Protein AF-A0A497BAZ3-F1 (afdb_monomer)

Radius of gyration: 27.21 Å; Cα contacts (8 Å, |Δi|>4): 97; chains: 1; bounding box: 70×74×52 Å

Secondary structure (DSSP, 8-state):
----------------------HHHHHHHHHHTTTPPP--HHHHHHHHHHHHHHHHHT--HHHHHHHHHTT-TT--HHHHHHHHHHHHHHHHHTT-GGGHHHHHHHHHHHHHSS-------------------------

Structure (mmCIF, N/CA/C/O backbone):
data_AF-A0A497BAZ3-F1
#
_entry.id   AF-A0A497BAZ3-F1
#
loop_
_atom_site.group_PDB
_atom_site.id
_atom_site.type_symbol
_atom_site.label_atom_id
_atom_site.label_alt_id
_atom_site.label_comp_id
_atom_site.label_asym_id
_atom_site.label_entity_id
_atom_site.label_seq_id
_atom_site.pdbx_PDB_ins_code
_atom_site.Cartn_x
_atom_site.Cartn_y
_atom_site.Cartn_z
_atom_site.occupancy
_atom_site.B_iso_or_equiv
_atom_site.auth_seq_id
_atom_site.auth_comp_id
_atom_site.auth_asym_id
_atom_site.auth_atom_id
_atom_site.pdbx_PDB_model_num
ATOM 1 N N . MET A 1 1 ? -29.466 64.752 20.193 1.00 38.00 1 MET A N 1
ATOM 2 C CA . MET A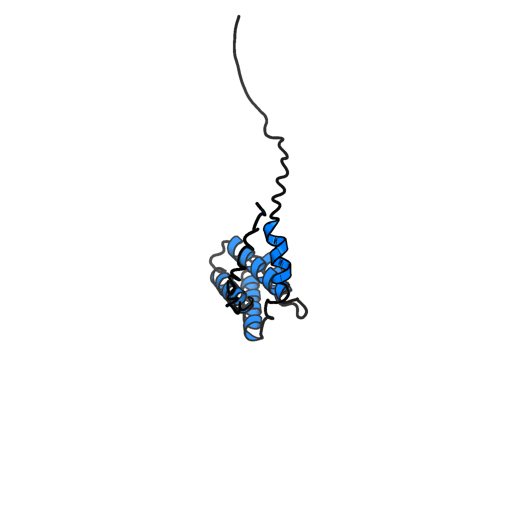 1 1 ? -30.050 63.633 20.973 1.00 38.00 1 MET A CA 1
ATOM 3 C C . MET A 1 1 ? -29.823 62.378 20.126 1.00 38.00 1 MET A C 1
ATOM 5 O O . MET A 1 1 ? -30.089 62.468 18.941 1.00 38.00 1 MET A O 1
ATOM 9 N N . ALA A 1 2 ? -29.030 61.376 20.533 1.00 34.62 2 ALA A N 1
ATOM 10 C CA . ALA A 1 2 ? -29.218 60.412 21.641 1.00 34.62 2 ALA A CA 1
ATOM 11 C C . ALA A 1 2 ? -30.278 59.330 21.308 1.00 34.62 2 ALA A C 1
ATOM 13 O O . ALA A 1 2 ? -31.360 59.721 20.895 1.00 34.62 2 ALA A O 1
ATOM 14 N N . ARG A 1 3 ? -30.067 58.007 21.492 1.00 38.56 3 ARG A N 1
ATOM 15 C CA . ARG A 1 3 ? -28.878 57.190 21.882 1.00 38.56 3 ARG A CA 1
ATOM 16 C C 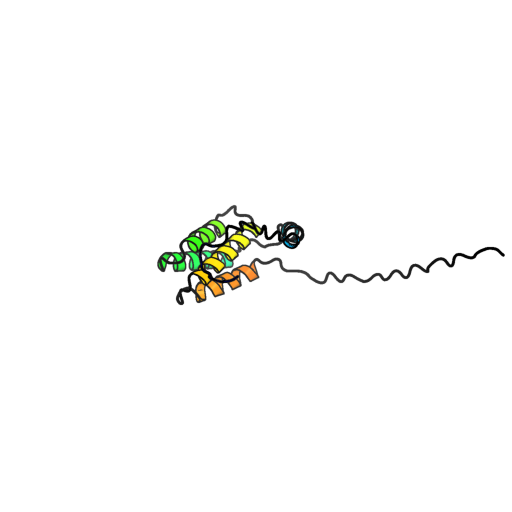. ARG A 1 3 ? -29.119 55.681 21.544 1.00 38.56 3 ARG A C 1
ATOM 18 O O . ARG A 1 3 ? -30.216 55.220 21.798 1.00 38.56 3 ARG A O 1
ATOM 25 N N . TYR A 1 4 ? -28.064 54.961 21.117 1.00 35.75 4 TYR A N 1
ATOM 26 C CA . TYR A 1 4 ? -27.689 53.522 21.313 1.00 35.75 4 TYR A CA 1
ATOM 27 C C . TYR A 1 4 ? -28.638 52.298 21.129 1.00 35.75 4 TYR A C 1
ATOM 29 O O . TYR A 1 4 ? -29.823 52.352 21.422 1.00 35.75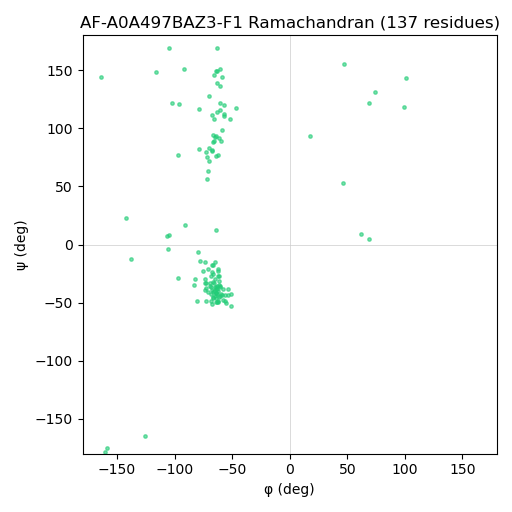 4 TYR A O 1
ATOM 37 N N . HIS A 1 5 ? -27.963 51.157 20.840 1.00 43.25 5 HIS A N 1
ATOM 38 C CA . HIS A 1 5 ? -28.328 49.709 20.866 1.00 43.25 5 HIS A CA 1
ATOM 39 C C . HIS A 1 5 ? -28.706 49.091 19.489 1.00 43.25 5 HIS A C 1
ATOM 41 O O . HIS A 1 5 ? -29.597 49.609 18.834 1.00 43.25 5 HIS A O 1
ATOM 47 N N . HIS A 1 6 ? -28.035 48.080 18.888 1.00 38.16 6 HIS A N 1
ATOM 48 C CA . HIS A 1 6 ? -27.227 46.911 19.345 1.00 38.16 6 HIS A CA 1
ATOM 49 C C . HIS A 1 6 ? -28.101 45.840 20.040 1.00 38.16 6 HIS A C 1
ATOM 51 O O . HIS A 1 6 ? -28.725 46.176 21.038 1.00 38.16 6 HIS A O 1
ATOM 57 N N . CYS A 1 7 ? -28.191 44.560 19.639 1.00 41.66 7 CYS A N 1
ATOM 58 C CA . CYS A 1 7 ? -27.618 43.751 18.529 1.00 41.66 7 CYS A CA 1
ATOM 59 C C . CYS A 1 7 ? -28.545 42.492 18.327 1.00 41.66 7 CYS A C 1
ATOM 61 O O . CYS A 1 7 ? -29.567 42.448 19.007 1.00 41.66 7 CYS A O 1
ATOM 63 N N . ALA A 1 8 ? -28.368 41.440 17.500 1.00 38.28 8 ALA A N 1
ATOM 64 C CA . ALA A 1 8 ? -27.318 40.912 16.599 1.00 38.28 8 ALA A CA 1
ATOM 65 C C . ALA A 1 8 ? -27.934 39.909 15.561 1.00 38.28 8 ALA A C 1
ATOM 67 O O . ALA A 1 8 ? -29.129 39.634 15.637 1.00 38.28 8 ALA A O 1
ATOM 68 N N . GLY A 1 9 ? -27.115 39.304 14.677 1.00 32.59 9 GLY A N 1
ATOM 69 C CA . GLY A 1 9 ? -27.474 38.213 13.731 1.00 32.59 9 GLY A CA 1
ATOM 70 C C . GLY A 1 9 ? -27.720 38.690 12.281 1.00 32.59 9 GLY A C 1
ATOM 71 O O . GLY A 1 9 ? -28.241 39.784 12.096 1.00 32.59 9 GLY A O 1
ATOM 72 N N . ASP A 1 10 ? -27.355 37.977 11.205 1.00 39.53 10 ASP A N 1
ATOM 73 C CA . ASP A 1 10 ? -26.770 36.622 11.067 1.00 39.53 10 ASP A CA 1
ATOM 74 C C . ASP A 1 10 ? -25.443 36.622 10.243 1.00 39.53 10 ASP A C 1
ATOM 76 O O . ASP A 1 10 ? -24.810 37.671 10.105 1.00 39.53 10 ASP A O 1
ATOM 80 N N . VAL A 1 11 ? -24.950 35.466 9.770 1.00 42.50 11 VAL A N 1
ATOM 81 C CA . VAL A 1 11 ? -23.513 35.187 9.554 1.00 42.50 11 VAL A CA 1
ATOM 82 C C . VAL A 1 11 ? -23.108 34.931 8.085 1.00 42.50 11 VAL A C 1
ATOM 84 O O . VAL A 1 11 ? -23.854 34.392 7.278 1.00 42.50 11 VAL A O 1
ATOM 87 N N . SER A 1 12 ? -21.868 35.325 7.762 1.00 41.91 12 SER A N 1
ATOM 88 C CA . SER A 1 12 ? -21.010 34.942 6.620 1.00 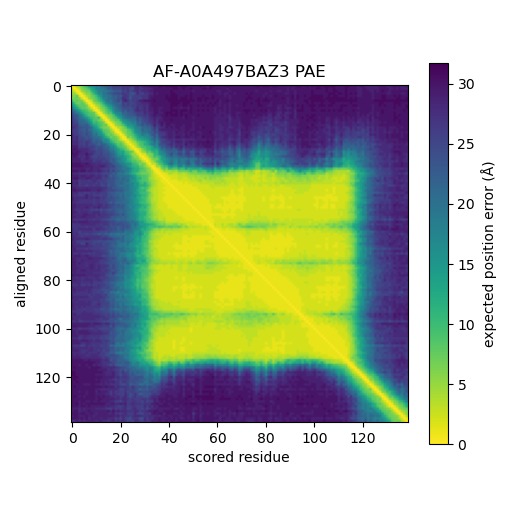41.91 12 SER A CA 1
ATOM 89 C C . SER A 1 12 ? -21.636 34.275 5.382 1.00 41.91 12 SER A C 1
ATOM 91 O O . SER A 1 12 ? -21.599 33.058 5.227 1.00 41.91 12 SER A O 1
ATOM 93 N N . GLY A 1 13 ? -21.990 35.099 4.390 1.00 35.75 13 GLY A N 1
ATOM 94 C CA . GLY A 1 13 ? -22.178 34.689 2.988 1.00 35.75 13 GLY A CA 1
ATOM 95 C C . GLY A 1 13 ? -20.921 34.804 2.106 1.00 35.75 13 GLY A C 1
ATOM 96 O O . GLY A 1 13 ? -21.038 34.828 0.882 1.00 35.75 13 GLY A O 1
ATOM 97 N N . HIS A 1 14 ? -19.719 34.927 2.687 1.00 37.47 14 HIS A N 1
ATOM 98 C CA . HIS A 1 14 ? -18.462 35.015 1.930 1.00 37.47 14 HIS A CA 1
ATOM 99 C C . HIS A 1 14 ? -18.090 33.655 1.321 1.00 37.47 14 HIS A C 1
ATOM 101 O O . HIS A 1 14 ? -17.205 32.958 1.816 1.00 37.47 14 HIS A O 1
ATOM 107 N N . ALA A 1 15 ? -18.725 33.310 0.200 1.00 42.09 15 ALA A N 1
ATOM 108 C CA . ALA A 1 15 ? -18.307 32.225 -0.685 1.00 42.09 15 ALA A CA 1
ATOM 109 C C . ALA A 1 15 ? -17.031 32.613 -1.459 1.00 42.09 15 ALA A C 1
ATOM 111 O O . ALA A 1 15 ? -16.986 32.612 -2.689 1.00 42.09 15 ALA A O 1
ATOM 112 N N . ALA A 1 16 ? -15.977 32.961 -0.718 1.00 43.75 16 ALA A N 1
ATOM 113 C CA . ALA A 1 16 ? -14.622 32.983 -1.227 1.00 43.75 16 ALA A CA 1
ATOM 114 C C . ALA A 1 16 ? -14.241 31.530 -1.530 1.00 43.75 16 ALA A C 1
ATOM 116 O O . ALA A 1 16 ? -13.731 30.816 -0.667 1.00 43.75 16 ALA A O 1
ATOM 117 N N . ILE A 1 17 ? -14.550 31.080 -2.750 1.00 44.91 17 ILE A N 1
ATOM 118 C CA . ILE A 1 17 ? -14.090 29.797 -3.276 1.00 44.91 17 ILE A CA 1
ATOM 119 C C . ILE A 1 17 ? -12.574 29.916 -3.399 1.00 44.91 17 ILE A C 1
ATOM 121 O O . ILE A 1 17 ? -12.040 30.377 -4.408 1.00 44.91 17 ILE A O 1
ATOM 125 N N . GLY A 1 18 ? -11.891 29.555 -2.315 1.00 39.56 18 GLY A N 1
ATOM 126 C CA . GLY A 1 18 ? -10.450 29.442 -2.249 1.00 39.56 18 GLY A CA 1
ATOM 127 C C . GLY A 1 18 ? -10.019 28.289 -3.132 1.00 39.56 18 GLY A C 1
ATOM 128 O O . GLY A 1 18 ? -9.793 27.185 -2.644 1.00 39.56 18 GLY A O 1
ATOM 129 N N . ILE A 1 19 ? -9.913 28.545 -4.437 1.00 50.78 19 ILE A N 1
ATOM 130 C CA . ILE A 1 19 ? -9.179 27.671 -5.339 1.00 50.78 19 ILE A CA 1
ATOM 131 C C . ILE A 1 19 ? -7.723 27.763 -4.885 1.00 50.78 19 ILE A C 1
ATOM 133 O O . ILE A 1 19 ? -6.987 28.662 -5.294 1.00 50.78 19 ILE A O 1
ATOM 137 N N . ILE A 1 20 ? -7.319 26.850 -4.000 1.00 43.81 20 ILE A N 1
ATOM 138 C CA . ILE A 1 20 ? -5.918 26.638 -3.642 1.00 43.81 20 ILE A CA 1
ATOM 139 C C . ILE A 1 20 ? -5.268 25.973 -4.856 1.00 43.81 20 ILE A C 1
ATOM 141 O O . ILE A 1 20 ? -5.037 24.767 -4.904 1.00 43.81 20 ILE A O 1
ATOM 145 N N . VAL A 1 21 ? -5.019 26.784 -5.886 1.00 42.12 21 VAL A N 1
ATOM 146 C CA . VAL A 1 21 ? -4.148 26.403 -6.986 1.00 42.12 21 VAL A CA 1
ATOM 147 C C . VAL A 1 21 ? -2.772 26.205 -6.360 1.00 42.12 21 VAL A C 1
ATOM 149 O O . VAL A 1 21 ? -2.165 27.152 -5.865 1.00 42.12 21 VAL A O 1
ATOM 152 N N . LEU A 1 22 ? -2.291 24.965 -6.373 1.00 42.88 22 LEU A N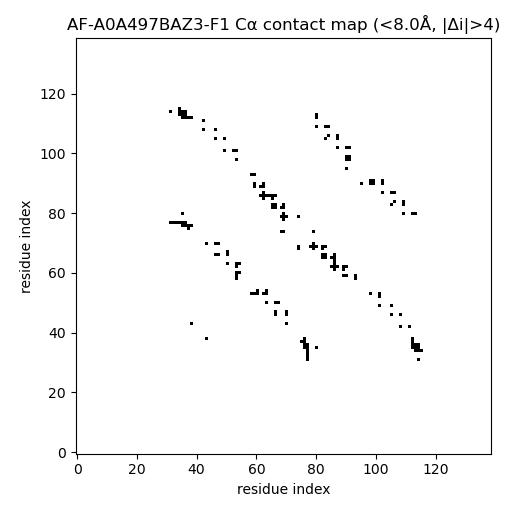 1
ATOM 153 C CA . LEU A 1 22 ? -0.904 24.606 -6.092 1.00 42.88 22 LEU A CA 1
ATOM 154 C C . LEU A 1 22 ? -0.181 24.452 -7.442 1.00 42.88 22 LEU A C 1
ATOM 156 O O . LEU A 1 22 ? 0.033 23.326 -7.894 1.00 42.88 22 LEU A O 1
ATOM 160 N N . PRO A 1 23 ? 0.198 25.555 -8.128 1.00 39.31 23 PRO A N 1
ATOM 161 C CA . PRO A 1 23 ? 0.782 25.476 -9.470 1.00 39.31 23 PRO A CA 1
ATOM 162 C C . PRO A 1 23 ? 2.147 24.770 -9.478 1.00 39.31 23 PRO A C 1
ATOM 164 O O . PRO A 1 23 ? 2.628 24.364 -10.530 1.00 39.31 23 PRO A O 1
ATOM 167 N N . PHE A 1 24 ? 2.769 24.600 -8.308 1.00 42.31 24 PHE A N 1
ATOM 168 C CA . PHE A 1 24 ? 4.100 24.016 -8.161 1.00 42.31 24 PHE A CA 1
ATOM 169 C C . PHE A 1 24 ? 4.144 22.480 -8.267 1.00 42.31 24 PHE A C 1
ATOM 171 O O . PHE A 1 24 ? 5.224 21.922 -8.432 1.00 42.31 24 PHE A O 1
ATOM 178 N N . ALA A 1 25 ? 3.001 21.785 -8.196 1.00 47.44 25 ALA A N 1
ATOM 179 C CA . ALA A 1 25 ? 2.963 20.321 -8.291 1.00 47.44 25 ALA A CA 1
ATOM 180 C C . ALA A 1 25 ? 2.975 19.804 -9.745 1.00 47.44 25 ALA A C 1
ATOM 182 O O . ALA A 1 25 ? 3.581 18.771 -10.036 1.00 47.44 25 ALA A O 1
ATOM 183 N N . GLN A 1 26 ? 2.336 20.526 -10.676 1.00 42.00 26 GLN A N 1
ATOM 184 C CA . GLN A 1 26 ? 2.112 20.041 -12.047 1.00 42.00 26 GLN A CA 1
ATOM 185 C C . GLN A 1 26 ? 3.401 19.883 -12.868 1.00 42.00 26 GLN A C 1
ATOM 187 O O . GLN A 1 26 ? 3.482 18.971 -13.686 1.00 42.00 26 GLN A O 1
ATOM 192 N N . GLY A 1 27 ? 4.421 20.717 -12.629 1.00 38.62 27 GLY A N 1
ATOM 193 C CA . GLY A 1 27 ? 5.708 20.615 -13.330 1.00 38.62 27 GLY A CA 1
ATOM 194 C C . GLY A 1 27 ? 6.525 19.369 -12.965 1.00 38.62 27 GLY A C 1
ATOM 195 O O . GLY A 1 27 ? 7.297 18.886 -13.787 1.00 38.62 27 GLY A O 1
ATOM 196 N N . SER A 1 28 ? 6.336 18.829 -11.756 1.00 46.69 28 SER A N 1
ATOM 197 C CA . SER A 1 28 ? 7.120 17.698 -11.233 1.00 46.69 28 SER A CA 1
ATOM 198 C C . SER A 1 28 ? 6.424 16.346 -11.417 1.00 46.69 28 SER A C 1
ATOM 200 O O . SER A 1 28 ? 7.097 15.328 -11.566 1.00 46.69 28 SER A O 1
ATOM 202 N N . TRP A 1 29 ? 5.086 16.328 -11.436 1.00 44.31 29 TRP A N 1
ATOM 203 C CA . TRP A 1 29 ? 4.276 15.115 -11.621 1.00 44.31 29 TRP A CA 1
ATOM 204 C C . TRP A 1 29 ? 4.645 14.362 -12.908 1.00 44.31 29 TRP A C 1
ATOM 206 O O . TRP A 1 29 ? 4.967 13.177 -12.840 1.00 44.31 29 TRP A O 1
ATOM 216 N N . TRP A 1 30 ? 4.697 15.051 -14.053 1.00 42.00 30 TRP A N 1
ATOM 217 C CA . TRP A 1 30 ? 5.029 14.428 -15.344 1.00 42.00 30 TRP A CA 1
ATOM 218 C C . TRP A 1 30 ? 6.430 13.797 -15.387 1.00 42.00 30 TRP A C 1
ATOM 220 O O . TRP A 1 30 ? 6.643 12.848 -16.133 1.00 42.00 30 TRP A O 1
ATOM 230 N N . TYR A 1 31 ? 7.383 14.288 -14.587 1.00 45.69 31 TYR A N 1
ATOM 231 C CA . TYR A 1 31 ? 8.735 13.720 -14.531 1.00 45.69 31 TYR A CA 1
ATOM 232 C C . TYR A 1 31 ? 8.820 12.483 -13.621 1.00 45.69 31 TYR A C 1
ATOM 234 O O . TYR A 1 31 ? 9.618 11.586 -13.876 1.00 45.69 31 TYR A O 1
ATOM 242 N N . ALA A 1 32 ? 7.977 12.398 -12.584 1.00 51.22 32 ALA A N 1
ATOM 243 C CA . ALA A 1 32 ? 7.863 11.194 -11.759 1.00 51.22 32 ALA A CA 1
ATOM 244 C C . ALA A 1 32 ? 7.224 10.024 -12.533 1.00 51.22 32 ALA A C 1
ATOM 246 O O . ALA A 1 32 ? 7.668 8.885 -12.384 1.00 51.22 32 ALA A O 1
ATOM 247 N N . TYR A 1 33 ? 6.258 10.333 -13.411 1.00 52.94 33 TYR A N 1
ATOM 248 C CA . TYR A 1 33 ? 5.343 9.415 -14.116 1.00 52.94 33 TYR A CA 1
ATOM 249 C C . TYR A 1 33 ? 5.988 8.419 -15.110 1.00 52.94 33 TYR A C 1
ATOM 251 O O . TYR A 1 33 ? 5.297 7.803 -15.913 1.00 52.94 33 TYR A O 1
ATOM 259 N N . GLY A 1 34 ? 7.313 8.269 -15.088 1.00 56.62 34 GLY A N 1
ATOM 260 C CA . GLY A 1 34 ? 8.058 7.256 -15.843 1.00 56.62 34 GLY A CA 1
ATOM 261 C C . GLY A 1 34 ? 9.246 6.680 -15.069 1.00 56.62 34 GLY A C 1
ATOM 262 O O . GLY A 1 34 ? 10.218 6.246 -15.684 1.00 56.62 34 GLY A O 1
ATOM 263 N N . THR A 1 35 ? 9.225 6.759 -13.731 1.00 69.38 35 THR A N 1
ATOM 264 C CA . THR A 1 35 ? 10.369 6.381 -12.878 1.00 69.38 35 THR A CA 1
ATOM 265 C C . THR A 1 35 ? 10.016 5.594 -11.610 1.00 69.38 35 THR A C 1
ATOM 267 O O . THR A 1 35 ? 10.926 5.037 -10.994 1.00 69.38 35 THR A O 1
ATOM 270 N N . ASP A 1 36 ? 8.738 5.516 -11.219 1.00 78.06 36 ASP A N 1
ATOM 271 C CA . ASP A 1 36 ? 8.282 4.560 -10.199 1.00 78.06 36 ASP A CA 1
ATOM 272 C C . ASP A 1 36 ? 8.444 3.115 -10.717 1.00 78.06 36 ASP A C 1
ATOM 274 O O . ASP A 1 36 ? 8.318 2.860 -11.916 1.00 78.06 36 ASP A O 1
ATOM 278 N N . GLN A 1 37 ? 8.761 2.177 -9.825 1.00 82.50 37 GLN A N 1
ATOM 279 C CA . GLN A 1 37 ? 8.987 0.767 -10.162 1.00 82.50 37 GLN A CA 1
ATOM 280 C C . GLN A 1 37 ? 7.693 -0.046 -10.040 1.00 82.50 37 GLN A C 1
ATOM 282 O O . GLN A 1 37 ? 6.815 0.273 -9.239 1.00 82.50 37 GLN A O 1
ATOM 287 N N . GLU A 1 38 ? 7.578 -1.110 -10.834 1.00 87.38 38 GLU A N 1
ATOM 288 C CA . GLU A 1 38 ? 6.520 -2.114 -10.676 1.00 87.38 38 GLU A CA 1
ATOM 289 C C . GLU A 1 38 ? 6.604 -2.782 -9.291 1.00 87.38 38 GLU A C 1
ATOM 291 O O . GLU A 1 38 ? 7.688 -2.924 -8.721 1.00 87.38 38 GLU A O 1
ATOM 296 N N . LEU A 1 39 ? 5.463 -3.231 -8.754 1.00 87.31 39 LEU A N 1
ATOM 297 C CA . LEU A 1 39 ? 5.459 -4.119 -7.590 1.00 87.31 39 LEU A CA 1
ATOM 298 C C . LEU A 1 39 ? 6.046 -5.476 -7.997 1.00 87.31 39 LEU A C 1
ATOM 300 O O . LEU A 1 39 ? 5.414 -6.233 -8.735 1.00 87.31 39 LEU A O 1
ATOM 304 N N . ASP A 1 40 ? 7.229 -5.803 -7.476 1.00 89.38 40 ASP A N 1
ATOM 305 C CA . ASP A 1 40 ? 7.768 -7.159 -7.568 1.00 89.38 40 ASP A CA 1
ATOM 306 C C . ASP A 1 40 ? 6.878 -8.175 -6.820 1.00 89.38 40 ASP A C 1
ATOM 308 O O . ASP A 1 40 ? 5.963 -7.819 -6.073 1.00 89.38 40 ASP A O 1
ATOM 312 N N . SER A 1 41 ? 7.132 -9.470 -7.012 1.00 91.38 41 SER A N 1
ATOM 313 C CA . SER A 1 41 ? 6.308 -10.539 -6.434 1.00 91.38 41 SER A CA 1
ATOM 314 C C . SER A 1 41 ? 6.273 -10.570 -4.898 1.00 91.38 41 SER A C 1
ATOM 316 O O . SER A 1 41 ? 5.293 -11.052 -4.336 1.00 91.38 41 SER A O 1
ATOM 318 N N . GLU A 1 42 ? 7.312 -10.085 -4.213 1.00 93.00 42 GLU A N 1
ATOM 319 C CA . GLU A 1 42 ? 7.352 -10.002 -2.748 1.00 93.00 42 GLU A CA 1
ATOM 320 C C . GLU A 1 42 ? 6.586 -8.764 -2.267 1.00 93.00 42 GLU A C 1
ATOM 322 O O . GLU A 1 42 ? 5.698 -8.869 -1.419 1.00 93.00 42 GLU A O 1
ATOM 327 N N . ALA A 1 43 ? 6.862 -7.604 -2.867 1.00 92.25 43 ALA A N 1
ATOM 328 C CA . ALA A 1 43 ? 6.152 -6.357 -2.600 1.00 92.25 43 ALA A CA 1
ATOM 329 C C . ALA A 1 43 ? 4.638 -6.505 -2.830 1.00 92.25 43 ALA A C 1
ATOM 331 O O . ALA A 1 43 ? 3.831 -6.094 -1.995 1.00 92.25 43 ALA A O 1
ATOM 332 N N . ARG A 1 44 ? 4.251 -7.165 -3.928 1.00 94.75 44 ARG A N 1
ATOM 333 C CA . ARG A 1 44 ? 2.860 -7.470 -4.269 1.00 94.75 44 ARG A CA 1
ATOM 334 C C . ARG A 1 44 ? 2.198 -8.380 -3.233 1.00 94.75 44 ARG A C 1
ATOM 336 O O . ARG A 1 44 ? 1.117 -8.047 -2.755 1.00 94.75 44 ARG A O 1
ATOM 343 N N . ALA A 1 45 ? 2.847 -9.480 -2.843 1.00 95.62 45 ALA A N 1
ATOM 344 C CA . ALA A 1 45 ? 2.307 -10.407 -1.844 1.00 95.62 45 ALA A CA 1
ATOM 345 C C . ALA A 1 45 ? 2.093 -9.737 -0.472 1.00 95.62 45 ALA A C 1
ATOM 347 O O . ALA A 1 45 ? 1.150 -10.070 0.246 1.00 95.62 45 ALA A O 1
ATOM 348 N N . ARG A 1 46 ? 2.927 -8.750 -0.120 1.00 95.81 46 ARG A N 1
ATOM 349 C CA . ARG A 1 46 ? 2.773 -7.945 1.103 1.00 95.81 46 ARG A CA 1
ATOM 350 C C . ARG A 1 46 ? 1.582 -6.985 1.018 1.00 95.81 46 ARG A C 1
ATOM 352 O O . ARG A 1 46 ? 0.811 -6.896 1.968 1.00 95.81 46 ARG A O 1
ATOM 359 N N . VAL A 1 47 ? 1.356 -6.340 -0.131 1.00 96.25 47 VAL A N 1
ATOM 360 C CA . VAL A 1 47 ? 0.138 -5.533 -0.370 1.00 96.25 47 VAL A CA 1
ATOM 361 C C . VAL A 1 47 ? -1.126 -6.408 -0.363 1.00 96.25 47 VAL A C 1
ATOM 363 O O . VAL A 1 47 ? -2.149 -5.989 0.175 1.00 96.25 47 VAL A O 1
ATOM 366 N N . GLU A 1 48 ? -1.061 -7.636 -0.888 1.00 97.44 48 GLU A N 1
ATOM 367 C CA . GLU A 1 48 ? -2.155 -8.621 -0.820 1.00 97.44 48 GLU A CA 1
ATOM 368 C C . GLU A 1 48 ? -2.459 -9.044 0.633 1.00 97.44 48 GLU A C 1
ATOM 370 O O . GLU A 1 48 ? -3.628 -9.078 1.023 1.00 97.44 48 GLU A O 1
ATOM 375 N N . ALA A 1 49 ? -1.435 -9.262 1.469 1.00 96.75 49 ALA A N 1
ATOM 376 C CA . ALA A 1 49 ? -1.606 -9.552 2.897 1.00 96.75 49 ALA A CA 1
ATOM 377 C C . ALA A 1 49 ? -2.232 -8.375 3.675 1.00 96.75 49 ALA A C 1
ATOM 379 O O . ALA A 1 49 ? -3.199 -8.573 4.412 1.00 96.75 49 ALA A O 1
ATOM 380 N N . ILE A 1 50 ? -1.741 -7.148 3.458 1.00 96.19 50 ILE A N 1
ATOM 381 C CA . ILE A 1 50 ? -2.302 -5.915 4.041 1.00 96.19 50 ILE A CA 1
ATOM 382 C C . ILE A 1 50 ? -3.773 -5.746 3.633 1.00 96.19 50 ILE A C 1
ATOM 384 O O . ILE A 1 50 ? -4.624 -5.433 4.464 1.00 96.19 50 ILE A O 1
ATOM 388 N N . LEU A 1 51 ? -4.103 -5.984 2.361 1.00 96.81 51 LEU A N 1
ATOM 389 C CA . LEU A 1 51 ? -5.477 -5.913 1.867 1.00 96.81 51 LEU A CA 1
ATOM 390 C C . LEU A 1 51 ? -6.403 -6.902 2.596 1.00 96.81 51 LEU A C 1
ATOM 392 O O . LEU A 1 51 ? -7.526 -6.531 2.949 1.00 96.81 51 LEU A O 1
ATOM 396 N N . ASP A 1 52 ? -5.959 -8.132 2.846 1.00 96.31 52 ASP A N 1
ATOM 397 C CA . ASP A 1 52 ? -6.764 -9.128 3.559 1.00 96.31 52 ASP A CA 1
ATOM 398 C C . ASP A 1 52 ? -6.878 -8.847 5.069 1.00 96.31 52 ASP A C 1
ATOM 400 O O . ASP A 1 52 ? -7.955 -9.054 5.633 1.00 96.31 52 ASP A O 1
ATOM 404 N N . GLU A 1 53 ? -5.856 -8.271 5.712 1.00 93.88 53 GLU A N 1
ATOM 405 C CA . GLU A 1 53 ? -5.952 -7.764 7.091 1.00 93.88 53 GLU A CA 1
ATOM 406 C C . GLU A 1 53 ? -6.984 -6.626 7.205 1.00 93.88 53 GLU A C 1
ATOM 408 O O . GLU A 1 53 ? -7.896 -6.674 8.038 1.00 93.88 53 GLU A O 1
ATOM 413 N N . VAL A 1 54 ? -6.899 -5.623 6.324 1.00 93.25 54 VAL A N 1
ATOM 414 C CA . VAL A 1 54 ? -7.816 -4.473 6.329 1.00 93.25 54 VAL A CA 1
ATOM 415 C C . VAL A 1 54 ? -9.251 -4.934 6.044 1.00 93.25 54 VAL A C 1
ATOM 417 O O . VAL A 1 54 ? -10.163 -4.532 6.771 1.00 93.25 54 VAL A O 1
ATOM 420 N N . LYS A 1 55 ? -9.470 -5.852 5.086 1.00 94.25 55 LYS A N 1
ATOM 421 C CA . LYS A 1 55 ? -10.779 -6.511 4.880 1.00 94.25 55 LYS A CA 1
ATOM 422 C C . LYS A 1 55 ? -11.272 -7.213 6.149 1.00 94.25 55 LYS A C 1
ATOM 424 O O . LYS A 1 55 ? -12.426 -7.020 6.530 1.00 94.25 55 LYS A O 1
ATOM 429 N N . ALA A 1 56 ? -10.426 -8.017 6.798 1.00 93.56 56 ALA A N 1
ATOM 430 C CA . ALA A 1 56 ? -10.787 -8.785 7.992 1.00 93.56 56 ALA A CA 1
ATOM 431 C C . ALA A 1 56 ? -11.131 -7.889 9.194 1.00 93.56 56 ALA A C 1
ATOM 433 O O . ALA A 1 56 ? -11.986 -8.252 10.002 1.00 93.56 56 ALA A O 1
ATOM 434 N N . SER A 1 57 ? -10.528 -6.699 9.283 1.00 90.12 57 SER A N 1
ATOM 435 C CA . SER A 1 57 ? -10.874 -5.691 10.293 1.00 90.12 57 SER A CA 1
ATOM 436 C C . SER A 1 57 ? -12.285 -5.104 10.120 1.00 90.12 57 SER A C 1
ATOM 438 O O . SER A 1 57 ? -12.862 -4.600 11.082 1.00 90.12 57 SER A O 1
ATOM 440 N N . GLY A 1 58 ? -12.837 -5.128 8.898 1.00 89.00 58 GLY A N 1
ATOM 441 C CA . GLY A 1 58 ? -14.090 -4.452 8.536 1.00 89.00 58 GLY A CA 1
ATOM 442 C C . GLY A 1 58 ? -14.015 -2.915 8.532 1.00 89.00 58 GLY A C 1
ATOM 443 O O . GLY A 1 58 ? -15.036 -2.254 8.333 1.00 89.00 58 GLY A O 1
ATOM 444 N N . MET A 1 59 ? -12.830 -2.340 8.752 1.00 86.06 59 MET A N 1
ATOM 445 C CA . MET A 1 59 ? -12.581 -0.901 8.876 1.00 86.06 59 MET A CA 1
ATOM 446 C C . MET A 1 59 ? -11.908 -0.341 7.608 1.00 86.06 59 MET A C 1
ATOM 448 O O . MET A 1 59 ? -11.492 -1.085 6.726 1.00 86.06 59 MET A O 1
ATOM 452 N N . ALA A 1 60 ? -11.825 0.991 7.499 1.00 90.31 60 ALA A N 1
ATOM 453 C CA . ALA A 1 60 ? -11.190 1.703 6.378 1.00 90.31 60 ALA A CA 1
ATOM 454 C C . ALA A 1 60 ? -11.580 1.189 4.959 1.00 90.31 60 ALA A C 1
ATOM 456 O O . ALA A 1 60 ? -10.703 0.934 4.131 1.00 90.31 60 ALA A O 1
ATOM 457 N N . PRO A 1 61 ? -12.881 1.073 4.607 1.00 92.62 61 PRO A N 1
ATOM 458 C CA . PRO A 1 61 ? -13.325 0.429 3.359 1.00 92.62 61 PRO A CA 1
ATOM 459 C C . PRO A 1 61 ? -12.841 1.112 2.066 1.00 92.62 61 PRO A C 1
ATOM 461 O O . PRO A 1 61 ? -12.777 0.474 1.019 1.00 92.62 61 PRO A O 1
ATOM 464 N N . LYS A 1 62 ? -12.457 2.394 2.114 1.00 93.44 62 LYS A N 1
ATOM 465 C CA . LYS A 1 62 ? -11.782 3.057 0.986 1.00 93.44 62 LYS A CA 1
ATOM 466 C C . LYS A 1 62 ? -10.336 2.587 0.800 1.00 93.44 62 LYS A C 1
ATOM 468 O O . LYS A 1 62 ? -9.872 2.533 -0.331 1.00 93.44 62 LYS A O 1
ATOM 473 N N . SER A 1 63 ? -9.629 2.239 1.878 1.00 94.44 63 SER A N 1
ATOM 474 C CA . SER A 1 63 ? -8.282 1.670 1.779 1.00 94.44 63 SER A CA 1
ATOM 475 C C . SER A 1 63 ? -8.338 0.316 1.067 1.00 94.44 63 SER A C 1
ATOM 477 O O . SER A 1 63 ? -7.593 0.104 0.120 1.00 94.44 63 SER A O 1
ATOM 479 N N . VAL A 1 64 ? -9.332 -0.527 1.385 1.00 96.38 64 VAL A N 1
ATOM 480 C CA . VAL A 1 64 ? -9.629 -1.771 0.639 1.00 96.38 64 VAL A CA 1
ATOM 481 C C . VAL A 1 64 ? -9.821 -1.510 -0.864 1.00 96.38 64 VAL A C 1
ATOM 483 O O . VAL A 1 64 ? -9.289 -2.255 -1.685 1.00 96.38 64 VAL A O 1
ATOM 486 N N . MET A 1 65 ? -10.547 -0.451 -1.240 1.00 97.56 65 MET A N 1
ATOM 487 C CA . MET A 1 65 ? -10.739 -0.047 -2.642 1.00 97.56 65 MET A CA 1
ATOM 488 C C . MET A 1 65 ? -9.417 0.364 -3.314 1.00 97.56 65 MET A C 1
ATOM 490 O O . MET A 1 65 ? -9.101 -0.145 -4.387 1.00 97.56 65 MET A O 1
ATOM 494 N N . TRP A 1 66 ? -8.629 1.240 -2.684 1.00 96.94 66 TRP A N 1
ATOM 495 C CA . TRP A 1 66 ? -7.347 1.701 -3.228 1.00 96.94 66 TRP A CA 1
ATOM 496 C C . TRP A 1 66 ? -6.306 0.577 -3.328 1.00 96.94 66 TRP A C 1
ATOM 498 O O . TRP A 1 66 ? -5.668 0.428 -4.365 1.00 96.94 66 TRP A O 1
ATOM 508 N N . LEU A 1 67 ? -6.182 -0.262 -2.297 1.00 96.94 67 LEU A N 1
ATOM 509 C CA . LEU A 1 67 ? -5.316 -1.446 -2.299 1.00 96.94 67 LEU A CA 1
ATOM 510 C C . LEU A 1 67 ? -5.714 -2.447 -3.394 1.00 96.94 67 LEU A C 1
ATOM 512 O O . LEU A 1 67 ? -4.843 -3.057 -4.003 1.00 96.94 67 LEU A O 1
ATOM 516 N N . SER A 1 68 ? -7.012 -2.593 -3.682 1.00 97.12 68 SER A N 1
ATOM 517 C CA . SER A 1 68 ? -7.484 -3.453 -4.777 1.00 97.12 68 SER A CA 1
ATOM 518 C C . SER A 1 68 ? -7.065 -2.903 -6.148 1.00 97.12 68 SER A C 1
ATOM 520 O O . SER A 1 68 ? -6.512 -3.652 -6.947 1.00 97.12 68 SER A O 1
ATOM 522 N N . ALA A 1 69 ? -7.233 -1.597 -6.390 1.00 95.44 69 ALA A N 1
ATOM 523 C CA . ALA A 1 69 ? -6.804 -0.942 -7.634 1.00 95.44 69 ALA A CA 1
ATOM 524 C C . ALA A 1 69 ? -5.270 -0.945 -7.818 1.00 95.44 69 ALA A C 1
ATOM 526 O O . ALA A 1 69 ? -4.766 -1.087 -8.932 1.00 95.44 69 ALA A O 1
ATOM 527 N N . ALA A 1 70 ? -4.510 -0.853 -6.719 1.00 94.75 70 ALA A N 1
ATOM 528 C CA . ALA A 1 70 ? -3.051 -1.000 -6.711 1.00 94.75 70 ALA A CA 1
ATOM 529 C C . ALA A 1 70 ? -2.569 -2.421 -7.071 1.00 94.75 70 ALA A C 1
ATOM 531 O O . ALA A 1 70 ? -1.398 -2.606 -7.396 1.00 94.75 70 ALA A O 1
ATOM 532 N N . LEU A 1 71 ? -3.458 -3.418 -7.001 1.00 96.38 71 LEU A N 1
ATOM 533 C CA . LEU A 1 71 ? -3.183 -4.825 -7.301 1.00 96.38 71 LEU A CA 1
ATOM 534 C C . LEU A 1 71 ? -3.771 -5.298 -8.638 1.00 96.38 71 LEU A C 1
ATOM 536 O O . LEU A 1 71 ? -3.519 -6.445 -9.027 1.00 96.38 71 LEU A O 1
ATOM 540 N N . GLU A 1 72 ? -4.522 -4.462 -9.357 1.00 95.56 72 GLU A N 1
ATOM 541 C CA . GLU A 1 72 ? -4.964 -4.778 -10.719 1.00 95.56 72 GLU A CA 1
ATOM 542 C C . GLU A 1 72 ? -3.737 -4.980 -11.641 1.00 95.56 72 GLU A C 1
ATOM 544 O O . GLU A 1 72 ? -2.749 -4.251 -11.530 1.00 95.56 72 GLU A O 1
ATOM 549 N N . PRO A 1 73 ? -3.732 -6.019 -12.501 1.00 87.44 73 PRO A N 1
ATOM 550 C CA . PRO A 1 73 ? -2.508 -6.512 -13.144 1.00 87.44 73 PRO A CA 1
ATOM 551 C C . PRO A 1 73 ? -1.939 -5.574 -14.215 1.00 87.44 73 PRO A C 1
ATOM 553 O O . PRO A 1 73 ? -0.754 -5.664 -14.520 1.00 87.44 73 PRO A O 1
ATOM 556 N N . ASP A 1 74 ? -2.773 -4.689 -14.763 1.00 88.44 74 ASP A N 1
ATOM 557 C CA . ASP A 1 74 ? -2.421 -3.733 -15.816 1.00 88.44 74 ASP A CA 1
ATOM 558 C C . ASP A 1 74 ? -2.277 -2.286 -15.278 1.00 88.44 74 ASP A C 1
ATOM 560 O O . ASP A 1 74 ? -2.158 -1.341 -16.062 1.00 88.44 74 ASP A O 1
ATOM 564 N N . THR A 1 75 ? -2.303 -2.077 -13.951 1.00 88.62 75 THR A N 1
ATOM 565 C CA . THR A 1 75 ? -2.174 -0.738 -13.345 1.00 88.62 75 THR A CA 1
ATOM 566 C C . THR A 1 75 ? -0.757 -0.191 -13.513 1.00 88.62 75 THR A C 1
ATOM 568 O O . THR A 1 75 ? 0.229 -0.816 -13.126 1.00 88.62 75 THR A O 1
ATOM 571 N N . HIS A 1 76 ? -0.648 1.026 -14.050 1.00 89.88 76 HIS A N 1
ATOM 572 C CA . HIS A 1 76 ? 0.631 1.692 -14.289 1.00 89.88 76 HIS A CA 1
ATOM 573 C C . HIS A 1 76 ? 1.399 1.964 -12.970 1.00 89.88 76 HIS A C 1
ATOM 575 O O . HIS A 1 76 ? 0.773 2.408 -12.005 1.00 89.88 76 HIS A O 1
ATOM 581 N N . PRO A 1 77 ? 2.737 1.784 -12.890 1.00 88.19 77 PRO A N 1
ATOM 582 C CA . PRO A 1 77 ? 3.494 1.867 -11.629 1.00 88.19 77 PRO A CA 1
ATOM 583 C C . PRO A 1 77 ? 3.301 3.151 -10.811 1.00 88.19 77 PRO A C 1
ATOM 585 O O . PRO A 1 77 ? 3.199 3.107 -9.583 1.00 88.19 77 PRO A O 1
ATOM 588 N N . THR A 1 78 ? 3.190 4.307 -11.470 1.00 87.75 78 THR A N 1
ATOM 589 C CA . THR A 1 78 ? 2.911 5.566 -10.763 1.00 87.75 78 THR A CA 1
ATOM 590 C C . THR A 1 78 ? 1.490 5.615 -10.199 1.00 87.75 78 THR A C 1
ATOM 592 O O . THR A 1 78 ? 1.292 6.158 -9.113 1.00 87.75 78 THR A O 1
ATOM 595 N N . ASP A 1 79 ? 0.512 5.008 -10.874 1.00 90.25 79 ASP A N 1
ATOM 596 C CA . ASP A 1 79 ? -0.865 4.927 -10.3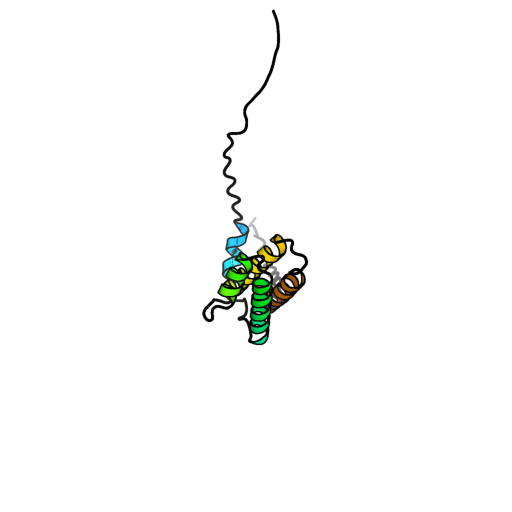79 1.00 90.25 79 ASP A CA 1
ATOM 597 C C . ASP A 1 79 ? -0.969 3.912 -9.233 1.00 90.25 79 ASP A C 1
ATOM 599 O O . ASP A 1 79 ? -1.580 4.231 -8.215 1.00 90.25 79 ASP A O 1
ATOM 603 N N . VAL A 1 80 ? -0.260 2.773 -9.312 1.00 92.06 80 VAL A N 1
ATOM 604 C CA . VAL A 1 80 ? -0.057 1.856 -8.172 1.00 92.06 80 VAL A CA 1
ATOM 605 C C . VAL A 1 80 ? 0.447 2.642 -6.964 1.00 92.06 80 VAL A C 1
ATOM 607 O O . VAL A 1 80 ? -0.168 2.603 -5.901 1.00 92.06 80 VAL A O 1
ATOM 610 N N . ARG A 1 81 ? 1.522 3.427 -7.114 1.00 91.44 81 ARG A N 1
ATOM 611 C CA . ARG A 1 81 ? 2.073 4.213 -6.004 1.00 91.44 81 ARG A CA 1
ATOM 612 C C . ARG A 1 81 ? 1.103 5.280 -5.481 1.00 91.44 81 ARG A C 1
ATOM 614 O O . ARG A 1 81 ? 1.037 5.476 -4.268 1.00 91.44 81 ARG A O 1
ATOM 621 N N . ILE A 1 82 ? 0.343 5.949 -6.351 1.00 91.81 82 ILE A N 1
ATOM 622 C CA . ILE A 1 82 ? -0.713 6.895 -5.948 1.00 91.81 82 ILE A CA 1
ATOM 623 C C . ILE A 1 82 ? -1.791 6.177 -5.122 1.00 91.81 82 ILE A C 1
ATOM 625 O O . ILE A 1 82 ? -2.179 6.674 -4.064 1.00 91.81 82 ILE A O 1
ATOM 629 N N . TYR A 1 83 ? -2.232 4.994 -5.552 1.00 95.06 83 TYR A N 1
ATOM 630 C CA . TYR A 1 83 ? -3.230 4.199 -4.840 1.00 95.06 83 TYR A CA 1
ATOM 631 C C . TYR A 1 83 ? -2.703 3.657 -3.505 1.00 95.06 83 TYR A C 1
ATOM 633 O O . TYR A 1 83 ? -3.425 3.724 -2.515 1.00 95.06 83 TYR A O 1
ATOM 641 N N . LEU A 1 84 ? -1.445 3.209 -3.413 1.00 95.69 84 LEU A N 1
ATOM 642 C CA . LEU A 1 84 ? -0.848 2.804 -2.131 1.00 95.69 84 LEU A CA 1
ATOM 643 C C . LEU A 1 84 ? -0.740 3.990 -1.151 1.00 95.69 84 LEU A C 1
ATOM 645 O O . LEU A 1 84 ? -1.013 3.824 0.037 1.00 95.69 84 LEU A O 1
ATOM 649 N N . ILE A 1 85 ? -0.411 5.198 -1.628 1.00 94.62 85 ILE A N 1
ATOM 650 C CA . ILE A 1 85 ? -0.413 6.416 -0.795 1.00 94.62 85 ILE A CA 1
ATOM 651 C C . ILE A 1 85 ? -1.832 6.730 -0.297 1.00 94.62 85 ILE A C 1
ATOM 653 O O . ILE A 1 85 ? -2.026 6.891 0.907 1.00 94.62 85 ILE A O 1
ATOM 657 N N . ALA A 1 86 ? -2.831 6.746 -1.185 1.00 94.56 86 ALA A N 1
ATOM 658 C CA . ALA A 1 86 ? -4.226 7.002 -0.818 1.00 94.56 86 ALA A CA 1
ATOM 659 C C . ALA A 1 86 ? -4.798 5.923 0.124 1.00 94.56 86 ALA A C 1
ATOM 661 O O . ALA A 1 86 ? -5.556 6.226 1.045 1.00 94.56 86 ALA A O 1
ATOM 662 N N . ALA A 1 87 ? -4.398 4.663 -0.060 1.00 96.12 87 ALA A N 1
ATOM 663 C CA . ALA A 1 87 ? -4.700 3.576 0.861 1.00 96.12 87 ALA A CA 1
ATOM 664 C C . ALA A 1 87 ? -4.120 3.835 2.256 1.00 96.12 87 ALA A C 1
ATOM 666 O O . ALA A 1 87 ? -4.835 3.646 3.241 1.00 96.12 87 ALA A O 1
ATOM 667 N N . ARG A 1 88 ? -2.863 4.294 2.347 1.00 96.19 88 ARG A N 1
ATOM 668 C CA . ARG A 1 88 ? -2.191 4.597 3.617 1.00 96.19 88 ARG A CA 1
ATOM 669 C C . ARG A 1 88 ? -2.836 5.776 4.340 1.00 96.19 88 ARG A C 1
ATOM 671 O O . ARG A 1 88 ? -3.122 5.676 5.527 1.00 96.19 88 ARG A O 1
ATOM 678 N N . GLU A 1 89 ? -3.139 6.853 3.621 1.00 94.38 89 GLU A N 1
ATOM 679 C CA . GLU A 1 89 ? -3.807 8.032 4.184 1.00 94.38 89 GLU A CA 1
ATOM 680 C C . GLU A 1 89 ? -5.200 7.692 4.749 1.00 94.38 89 GLU A C 1
ATOM 682 O O . GLU A 1 89 ? -5.562 8.186 5.814 1.00 94.38 89 GLU A O 1
ATOM 687 N N . GLU A 1 90 ? -5.957 6.785 4.119 1.00 94.62 90 GLU A N 1
ATOM 688 C CA . GLU A 1 90 ? -7.239 6.299 4.660 1.00 94.62 90 GLU A CA 1
ATOM 689 C C . GLU A 1 90 ? -7.078 5.304 5.835 1.00 94.62 90 GLU A C 1
ATOM 691 O O 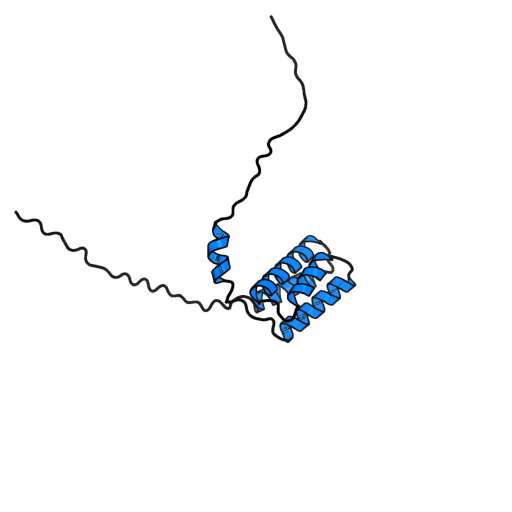. GLU A 1 90 ? -7.994 5.190 6.653 1.00 94.62 90 GLU A O 1
ATOM 696 N N . LEU A 1 91 ? -5.933 4.6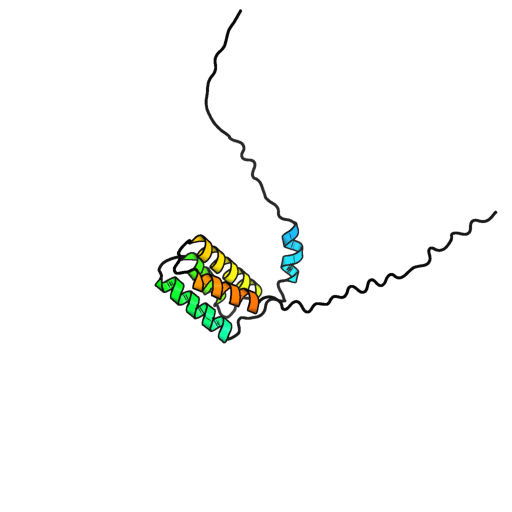12 5.978 1.00 93.25 91 LEU A N 1
ATOM 697 C CA . LEU A 1 91 ? -5.611 3.837 7.192 1.00 93.25 91 LEU A CA 1
ATOM 698 C C . LEU A 1 91 ? -5.265 4.767 8.360 1.00 93.25 91 LEU A C 1
ATOM 700 O O . LEU A 1 91 ? -5.851 4.629 9.434 1.00 93.25 91 LEU A O 1
ATOM 704 N N . GLU A 1 92 ? -4.386 5.749 8.144 1.00 92.06 92 GLU A N 1
ATOM 705 C CA . GLU A 1 92 ? -4.036 6.775 9.137 1.00 92.06 92 GLU A CA 1
ATOM 706 C C . GLU A 1 92 ? -5.285 7.547 9.596 1.00 92.06 92 GLU A C 1
ATOM 708 O O . GLU A 1 92 ? -5.551 7.659 10.795 1.00 92.06 92 GLU A O 1
ATOM 713 N N . ALA A 1 93 ? -6.113 8.004 8.648 1.00 91.00 93 ALA A N 1
ATOM 714 C CA . ALA A 1 93 ? -7.352 8.730 8.926 1.00 91.00 93 ALA A CA 1
ATOM 715 C C . ALA A 1 93 ? -8.437 7.877 9.610 1.00 91.00 93 ALA A C 1
ATOM 717 O O . ALA A 1 93 ? -9.361 8.437 10.203 1.00 91.00 93 ALA A O 1
ATOM 718 N N . SER A 1 94 ? -8.339 6.541 9.573 1.00 89.62 94 SER A N 1
ATOM 719 C CA . SER A 1 94 ? -9.256 5.664 10.315 1.00 89.62 94 SER A CA 1
ATOM 720 C C . SER A 1 94 ? -9.079 5.766 11.835 1.00 89.62 94 SER A C 1
ATOM 722 O O . SER A 1 94 ? -10.001 5.431 12.580 1.00 89.62 94 SER A O 1
ATOM 724 N N . GLY A 1 95 ? -7.895 6.190 12.301 1.00 85.69 95 GLY A N 1
ATOM 725 C CA . GLY A 1 95 ? -7.538 6.255 13.720 1.00 85.69 95 GLY A CA 1
ATOM 726 C C . GLY A 1 95 ? -7.538 4.903 14.448 1.00 85.69 95 GLY A C 1
ATOM 727 O O . GLY A 1 95 ? -7.439 4.880 15.675 1.00 85.69 95 GLY A O 1
ATOM 728 N N . ASN A 1 96 ? -7.677 3.780 13.733 1.00 86.75 96 ASN A N 1
ATOM 729 C CA . ASN A 1 96 ? -7.780 2.457 14.337 1.00 86.75 96 ASN A CA 1
ATOM 730 C C . ASN A 1 96 ? -6.390 1.942 14.765 1.00 86.75 96 ASN A C 1
ATOM 732 O O . ASN A 1 96 ? -5.554 1.689 13.893 1.00 86.75 96 ASN A O 1
ATOM 736 N N . PRO A 1 97 ? -6.129 1.709 16.069 1.00 88.31 97 PRO A N 1
ATOM 737 C CA . PRO A 1 97 ? -4.826 1.238 16.529 1.00 88.31 97 PRO A CA 1
ATOM 738 C C . PRO A 1 97 ? -4.434 -0.137 15.973 1.00 88.31 97 PRO A C 1
ATOM 740 O O . PRO A 1 97 ? -3.242 -0.419 15.901 1.00 88.31 97 PRO A O 1
ATOM 743 N N . SER A 1 98 ? -5.391 -0.975 15.547 1.00 88.50 98 SER A N 1
ATOM 744 C CA . SER A 1 98 ? -5.067 -2.279 14.951 1.00 88.50 98 SER A CA 1
ATOM 745 C C . SER A 1 98 ? -4.500 -2.186 13.532 1.00 88.50 98 SER A C 1
ATOM 747 O O . SER A 1 98 ? -3.963 -3.174 13.066 1.00 88.50 98 SER A O 1
ATOM 749 N N . LEU A 1 99 ? -4.624 -1.041 12.847 1.00 90.94 99 LEU A N 1
ATOM 750 C CA . LEU A 1 99 ? -4.177 -0.852 11.456 1.00 90.94 99 LEU A CA 1
ATOM 751 C C . LEU A 1 99 ? -2.902 0.003 11.345 1.00 90.94 99 LEU A C 1
ATOM 753 O O . LEU A 1 99 ? -2.481 0.367 10.247 1.00 90.94 99 LEU A O 1
ATOM 757 N N . ILE A 1 100 ? -2.272 0.333 12.478 1.00 92.31 100 ILE A N 1
ATOM 758 C CA . ILE A 1 100 ? -1.019 1.103 12.508 1.00 92.31 100 ILE A CA 1
ATOM 759 C C . ILE A 1 100 ? 0.126 0.301 11.874 1.00 92.31 100 ILE A C 1
ATOM 761 O O . ILE A 1 100 ? 0.924 0.875 11.136 1.00 92.31 100 ILE A O 1
ATOM 765 N N . GLU A 1 101 ? 0.194 -1.010 12.124 1.00 92.50 101 GLU A N 1
ATOM 766 C CA . GLU A 1 101 ? 1.229 -1.892 11.568 1.00 92.50 101 GLU A CA 1
ATOM 767 C C . GLU A 1 101 ? 1.066 -2.038 10.047 1.00 92.50 101 GLU A C 1
ATOM 769 O O . GLU A 1 101 ? 1.986 -1.685 9.310 1.00 92.50 101 GLU A O 1
ATOM 774 N N . ALA A 1 102 ? -0.140 -2.368 9.570 1.00 92.56 102 ALA A N 1
ATOM 775 C CA . ALA A 1 102 ? -0.501 -2.346 8.149 1.00 92.56 102 ALA A CA 1
ATOM 776 C C . ALA A 1 102 ? -0.147 -1.015 7.449 1.00 92.56 102 ALA A C 1
ATOM 778 O O . ALA A 1 102 ? 0.401 -1.008 6.347 1.00 92.56 102 ALA A O 1
ATOM 779 N N . SER A 1 103 ? -0.399 0.129 8.097 1.00 93.50 103 SER A N 1
ATOM 780 C CA . SER A 1 103 ? -0.051 1.453 7.563 1.00 93.50 103 SER A CA 1
ATOM 781 C C . SER A 1 103 ? 1.464 1.703 7.502 1.00 93.50 103 SER A C 1
ATOM 783 O O . SER A 1 103 ? 1.947 2.353 6.571 1.00 93.50 103 SER A O 1
ATOM 785 N N . GLN A 1 104 ? 2.230 1.206 8.478 1.00 94.62 104 GLN A N 1
ATOM 786 C CA . GLN A 1 104 ? 3.695 1.294 8.484 1.00 94.62 104 GLN A CA 1
ATOM 787 C C . GLN A 1 104 ? 4.325 0.354 7.451 1.00 94.62 104 GLN A C 1
ATOM 789 O O . GLN A 1 104 ? 5.287 0.737 6.782 1.00 94.62 104 GLN A O 1
ATOM 794 N N . GLU A 1 105 ? 3.769 -0.843 7.262 1.00 94.06 105 GLU A N 1
ATOM 795 C CA . GLU A 1 105 ? 4.248 -1.766 6.239 1.00 94.06 105 GLU A CA 1
ATOM 796 C C . GLU A 1 105 ? 3.945 -1.248 4.826 1.00 94.06 105 GLU A C 1
ATOM 798 O O . GLU A 1 105 ? 4.827 -1.242 3.964 1.00 94.06 105 GLU A O 1
ATOM 803 N N . LEU A 1 106 ? 2.747 -0.703 4.610 1.00 93.94 106 LEU A N 1
ATOM 804 C CA . LEU A 1 106 ? 2.371 -0.045 3.360 1.00 93.94 106 LEU A CA 1
ATOM 805 C C . LEU A 1 106 ? 3.311 1.128 3.026 1.00 93.94 106 LEU A C 1
ATOM 807 O O . LEU A 1 106 ? 3.713 1.287 1.873 1.00 93.94 106 LEU A O 1
ATOM 811 N N . GLN A 1 107 ? 3.750 1.898 4.031 1.00 94.56 107 GLN A N 1
ATOM 812 C CA . GLN A 1 107 ? 4.795 2.913 3.851 1.00 94.56 107 GLN A CA 1
ATOM 813 C C . GLN A 1 107 ? 6.138 2.310 3.413 1.00 94.56 107 GLN A C 1
ATOM 815 O O . GLN A 1 107 ? 6.803 2.887 2.555 1.00 94.56 107 GLN A O 1
ATOM 820 N N . ALA A 1 108 ? 6.543 1.158 3.953 1.00 93.75 108 ALA A N 1
ATOM 821 C CA . ALA A 1 108 ? 7.771 0.486 3.526 1.00 93.75 108 ALA A CA 1
ATOM 822 C C . ALA A 1 108 ? 7.697 0.010 2.061 1.00 93.75 108 ALA A C 1
ATOM 824 O O . ALA A 1 108 ? 8.689 0.118 1.340 1.00 93.75 108 ALA A O 1
ATOM 825 N N . VAL A 1 109 ? 6.528 -0.445 1.591 1.00 92.44 109 VAL A N 1
ATOM 826 C CA . VAL A 1 109 ? 6.311 -0.779 0.169 1.00 92.44 109 VAL A CA 1
ATOM 827 C C . VAL A 1 109 ? 6.366 0.475 -0.717 1.00 92.44 109 VAL A C 1
ATOM 829 O O . VAL A 1 109 ? 7.004 0.448 -1.767 1.00 92.44 109 VAL A O 1
ATOM 832 N N . ILE A 1 110 ? 5.779 1.598 -0.284 1.00 90.81 110 ILE A N 1
ATOM 833 C CA . ILE A 1 110 ? 5.821 2.878 -1.021 1.00 90.81 110 ILE A CA 1
ATOM 834 C C . ILE A 1 110 ? 7.260 3.401 -1.192 1.00 90.81 110 ILE A C 1
ATOM 836 O O . ILE A 1 110 ? 7.573 3.980 -2.234 1.00 90.81 110 ILE A O 1
ATOM 840 N N . GLU A 1 111 ? 8.146 3.196 -0.210 1.00 88.31 111 GLU A N 1
ATOM 841 C CA . GLU A 1 111 ? 9.570 3.541 -0.353 1.00 88.31 111 GLU A CA 1
ATOM 842 C C . GLU A 1 111 ? 10.335 2.576 -1.270 1.00 88.31 111 GLU A C 1
ATOM 844 O O . GLU A 1 111 ? 11.285 3.011 -1.919 1.00 88.31 111 GLU A O 1
ATOM 849 N N . LEU A 1 112 ? 9.929 1.302 -1.349 1.00 87.31 112 LEU A N 1
ATOM 850 C CA . LEU A 1 112 ? 10.556 0.298 -2.216 1.00 87.31 112 LEU A CA 1
ATOM 851 C C . LEU A 1 112 ? 10.308 0.598 -3.702 1.00 87.31 112 LEU A C 1
ATOM 853 O O . LEU A 1 112 ? 11.257 0.630 -4.481 1.00 87.31 112 LEU A O 1
ATOM 857 N N . ILE A 1 113 ? 9.054 0.875 -4.081 1.00 84.94 113 ILE A N 1
ATOM 858 C CA . ILE A 1 113 ? 8.683 1.174 -5.479 1.00 84.94 113 ILE A CA 1
ATOM 859 C C . ILE A 1 113 ? 8.989 2.615 -5.910 1.00 84.94 113 ILE A C 1
ATOM 861 O O . ILE A 1 113 ? 8.825 2.970 -7.079 1.00 84.94 113 ILE A O 1
ATOM 865 N N . ARG A 1 114 ? 9.416 3.481 -4.983 1.00 79.69 114 ARG A N 1
ATOM 866 C CA . ARG A 1 114 ? 9.795 4.865 -5.293 1.00 79.69 114 ARG A CA 1
ATOM 867 C C . ARG A 1 114 ? 10.943 4.877 -6.317 1.00 79.69 114 ARG A C 1
ATOM 869 O O . ARG A 1 114 ? 11.867 4.069 -6.196 1.00 79.69 114 ARG A O 1
ATOM 876 N N . PRO A 1 115 ? 10.984 5.840 -7.261 1.00 65.94 115 PRO A N 1
ATOM 877 C CA . PRO A 1 115 ? 12.147 6.059 -8.110 1.00 65.94 115 PRO A CA 1
ATOM 878 C C . PRO A 1 115 ? 13.440 6.087 -7.303 1.00 65.94 115 PRO A C 1
ATOM 880 O O . PRO A 1 115 ? 13.664 6.974 -6.473 1.00 65.94 115 PRO A O 1
ATOM 883 N N . THR A 1 116 ? 14.329 5.136 -7.589 1.00 61.25 116 THR A N 1
ATOM 884 C CA . THR A 1 116 ? 15.699 5.165 -7.084 1.00 61.25 116 THR A CA 1
ATOM 885 C C . THR A 1 116 ? 16.405 6.350 -7.729 1.00 61.25 116 THR A C 1
ATOM 887 O O . THR A 1 116 ? 16.923 6.249 -8.844 1.00 61.25 116 THR A O 1
ATOM 890 N N . VAL A 1 117 ? 16.411 7.492 -7.039 1.00 54.00 117 VAL A N 1
ATOM 891 C CA . VAL A 1 117 ? 17.094 8.706 -7.490 1.00 54.00 117 VAL A CA 1
ATOM 892 C C . VAL A 1 117 ? 18.593 8.421 -7.551 1.00 54.00 117 VAL A C 1
ATOM 894 O O . VAL A 1 117 ? 19.318 8.580 -6.571 1.00 54.00 117 VAL A O 1
ATOM 897 N N . LYS A 1 118 ? 19.067 8.016 -8.735 1.00 43.34 118 LYS A N 1
ATOM 898 C CA . LYS A 1 118 ? 20.487 7.934 -9.092 1.00 43.34 118 LYS A CA 1
ATOM 899 C C . LYS A 1 118 ? 21.062 9.343 -9.253 1.00 43.34 118 LYS A C 1
ATOM 901 O O . LYS A 1 118 ? 21.498 9.743 -10.328 1.00 43.34 118 LYS A O 1
ATOM 906 N N . GLN A 1 119 ? 21.063 10.100 -8.159 1.00 41.12 119 GLN A N 1
ATOM 907 C CA . GLN A 1 119 ? 22.044 11.157 -7.980 1.00 41.12 119 GLN A CA 1
ATOM 908 C C . GLN A 1 119 ? 23.448 10.515 -7.911 1.00 41.12 119 GLN A C 1
ATOM 910 O O . GLN A 1 119 ? 23.578 9.370 -7.474 1.00 41.12 119 GLN A O 1
ATOM 915 N N . PRO A 1 120 ? 24.498 11.219 -8.362 1.00 47.00 120 PRO A N 1
ATOM 916 C CA . PRO A 1 120 ? 24.523 12.658 -8.570 1.00 47.00 120 PRO A CA 1
ATOM 917 C C . PRO A 1 120 ? 24.227 13.070 -10.019 1.00 47.00 120 PRO A C 1
ATOM 919 O O . PRO A 1 120 ? 25.035 12.851 -10.917 1.00 47.00 120 PRO A O 1
ATOM 922 N N . PHE A 1 121 ? 23.168 13.867 -10.205 1.00 43.66 121 PHE A N 1
ATOM 923 C CA . PHE A 1 121 ? 23.345 15.044 -11.051 1.00 43.66 121 PHE A CA 1
ATOM 924 C C . PHE A 1 121 ? 24.237 16.005 -10.269 1.00 43.66 121 PHE A C 1
ATOM 926 O O . PHE A 1 121 ? 23.775 16.927 -9.596 1.00 43.66 121 PHE A O 1
ATOM 933 N N . SER A 1 122 ? 25.544 15.759 -10.360 1.00 39.16 122 SER A N 1
ATOM 934 C CA . SER A 1 122 ? 26.491 16.854 -10.310 1.00 39.16 122 SER A CA 1
ATOM 935 C C . SER A 1 122 ? 26.103 17.744 -11.477 1.00 39.16 122 SER A C 1
ATOM 937 O O . SER A 1 122 ? 26.456 17.476 -12.623 1.00 39.16 122 SER A O 1
ATOM 939 N N . LEU A 1 123 ? 25.356 18.805 -11.180 1.00 43.38 123 LEU A N 1
ATOM 940 C CA . LEU A 1 123 ? 25.545 20.036 -11.918 1.00 43.38 123 LEU A CA 1
ATOM 941 C C . LEU A 1 123 ? 27.004 20.406 -11.670 1.00 43.38 123 LEU A C 1
ATOM 943 O O . LEU A 1 123 ? 27.327 21.079 -10.691 1.00 43.38 123 LEU A O 1
ATOM 947 N N . GLU A 1 124 ? 27.894 19.903 -12.531 1.00 42.66 124 GLU A N 1
ATOM 948 C CA . GLU A 1 124 ? 29.152 20.580 -12.754 1.00 42.66 124 GLU A CA 1
ATOM 949 C C . GLU A 1 124 ? 28.756 22.010 -13.077 1.00 42.66 124 GLU A C 1
ATOM 951 O O . GLU A 1 124 ? 28.173 22.302 -14.122 1.00 42.66 124 GLU A O 1
ATOM 956 N N . ALA A 1 125 ? 29.019 22.900 -12.125 1.00 48.88 125 ALA A N 1
ATOM 957 C CA . ALA A 1 125 ? 29.045 24.311 -12.398 1.00 48.88 125 ALA A CA 1
ATOM 958 C C . ALA A 1 125 ? 30.251 24.514 -13.312 1.00 48.88 125 ALA A C 1
ATOM 960 O O . ALA A 1 125 ? 31.330 24.903 -12.860 1.00 48.88 125 ALA A O 1
ATOM 961 N N . THR A 1 126 ? 30.062 24.217 -14.602 1.00 40.75 126 THR A N 1
ATOM 962 C CA . THR A 1 126 ? 30.901 24.684 -15.694 1.00 40.75 126 THR A CA 1
ATOM 963 C C . THR A 1 126 ? 30.733 26.194 -15.707 1.00 40.75 126 THR A C 1
ATOM 965 O O . THR A 1 126 ? 29.995 26.777 -16.498 1.00 40.75 126 THR A O 1
ATOM 968 N N . SER A 1 127 ? 31.397 26.822 -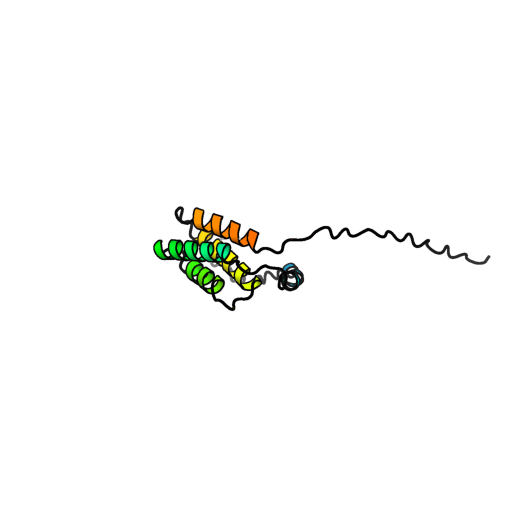14.736 1.00 45.88 127 SER A N 1
ATOM 969 C CA . SER A 1 127 ? 31.629 28.245 -14.642 1.00 45.88 127 SER A CA 1
ATOM 970 C C . SER A 1 127 ? 32.610 28.560 -15.754 1.00 45.88 127 SER A C 1
ATOM 972 O O . SER A 1 127 ? 33.808 28.757 -15.543 1.00 45.88 127 SER A O 1
ATOM 974 N N . THR A 1 128 ? 32.085 28.505 -16.978 1.00 45.69 128 THR A N 1
ATOM 975 C CA . THR A 1 128 ? 32.721 29.028 -18.166 1.00 45.69 128 THR A CA 1
ATOM 976 C C . THR A 1 128 ? 32.858 30.509 -17.890 1.00 45.69 128 THR A C 1
ATOM 978 O O . THR A 1 128 ? 31.935 31.292 -18.121 1.00 45.69 128 THR A O 1
ATOM 981 N N . LEU A 1 129 ? 34.010 30.876 -17.329 1.00 42.50 129 LEU A N 1
ATOM 982 C CA . LEU A 1 129 ? 34.501 32.238 -17.267 1.00 42.50 129 LEU A CA 1
ATOM 983 C C . LEU A 1 129 ? 34.704 32.688 -18.710 1.00 42.50 129 LEU A C 1
ATOM 985 O O . LEU A 1 129 ? 35.817 32.703 -19.226 1.00 42.50 129 LEU A O 1
ATOM 989 N N . HIS A 1 130 ? 33.595 33.019 -19.371 1.00 46.62 130 HIS A N 1
ATOM 990 C CA . HIS A 1 130 ? 33.592 33.833 -20.564 1.00 46.62 130 HIS A CA 1
ATOM 991 C C . HIS A 1 130 ? 34.281 35.135 -20.155 1.00 46.62 130 HIS A C 1
ATOM 993 O O . HIS A 1 130 ? 33.719 35.870 -19.335 1.00 46.62 130 HIS A O 1
ATOM 999 N N . PRO A 1 131 ? 35.502 35.419 -20.646 1.00 47.06 131 PRO A N 1
ATOM 1000 C CA . PRO A 1 131 ? 36.101 36.710 -20.390 1.00 47.06 131 PRO A CA 1
ATOM 1001 C C . PRO A 1 131 ? 35.160 37.739 -21.008 1.00 47.06 131 PRO A C 1
ATOM 1003 O O . PRO A 1 131 ? 34.852 37.661 -22.199 1.00 47.06 131 PRO A O 1
ATOM 1006 N N . VAL A 1 132 ? 34.662 38.670 -20.192 1.00 54.97 132 VAL A N 1
ATOM 1007 C CA . VAL A 1 132 ? 33.889 39.801 -20.709 1.00 54.97 132 VAL A CA 1
ATOM 1008 C C . VAL A 1 132 ? 34.795 40.501 -21.722 1.00 54.97 132 VAL A C 1
ATOM 1010 O O . VAL A 1 132 ? 35.892 40.911 -21.333 1.00 54.97 132 VAL A O 1
ATOM 1013 N N . PRO A 1 133 ? 34.411 40.608 -23.007 1.00 48.28 133 PRO A N 1
ATOM 1014 C CA . PRO A 1 133 ? 35.240 41.296 -23.978 1.00 48.28 133 PRO A CA 1
ATOM 1015 C C . PRO A 1 133 ? 35.281 42.769 -23.580 1.00 48.28 133 PRO A C 1
ATOM 1017 O O . PRO A 1 133 ? 34.274 43.472 -23.683 1.00 48.28 133 PRO A O 1
ATOM 1020 N N . THR A 1 134 ? 36.431 43.221 -23.077 1.00 54.41 134 THR A N 1
ATOM 1021 C CA . THR A 1 134 ? 36.661 44.629 -22.753 1.00 54.41 134 THR A CA 1
ATOM 1022 C C . THR A 1 134 ? 36.429 45.437 -24.019 1.00 54.41 134 THR A C 1
ATOM 1024 O O . THR A 1 134 ? 37.158 45.287 -24.999 1.00 54.41 134 THR A O 1
ATOM 1027 N N . LEU A 1 135 ? 35.365 46.236 -24.015 1.00 49.06 135 LEU A N 1
ATOM 1028 C CA . LEU A 1 135 ? 34.910 46.965 -25.188 1.00 49.06 135 LEU A CA 1
ATOM 1029 C C . LEU A 1 135 ? 35.798 48.201 -25.368 1.00 49.06 135 LEU A C 1
ATOM 1031 O O . LEU A 1 135 ? 35.470 49.285 -24.890 1.00 49.06 135 LEU A O 1
ATOM 1035 N N . ASP A 1 136 ? 36.962 47.993 -25.983 1.00 57.69 136 ASP A N 1
ATOM 1036 C CA . ASP A 1 136 ? 37.954 49.038 -26.223 1.00 57.69 136 ASP A CA 1
ATOM 1037 C C . ASP A 1 136 ? 37.335 50.138 -27.097 1.00 57.69 136 ASP A C 1
ATOM 1039 O O . ASP A 1 136 ? 36.875 49.891 -28.217 1.00 57.69 136 ASP A O 1
ATOM 1043 N N . TRP A 1 137 ? 37.223 51.337 -26.528 1.00 41.56 137 TRP A N 1
ATOM 1044 C CA . TRP A 1 137 ? 36.517 52.462 -27.131 1.00 41.56 137 TRP A CA 1
ATOM 1045 C C . TRP A 1 137 ? 37.559 53.421 -27.721 1.00 41.56 137 TRP A C 1
ATOM 1047 O O . TRP A 1 137 ? 38.431 53.873 -26.973 1.00 41.56 137 TRP A O 1
ATOM 1057 N N . PRO A 1 138 ? 37.518 53.723 -29.033 1.00 58.88 138 PRO A N 1
ATOM 1058 C CA . PRO A 1 138 ? 38.537 54.551 -29.670 1.00 58.88 138 PRO A CA 1
ATOM 1059 C C . PRO A 1 138 ? 38.540 55.983 -29.113 1.00 58.88 138 PRO A C 1
ATOM 1061 O O . PRO A 1 138 ? 37.499 56.496 -28.694 1.00 58.88 138 PRO A O 1
ATOM 1064 N N . GLN A 1 139 ? 39.730 56.594 -29.115 1.00 46.28 139 GLN A N 1
ATOM 1065 C CA . GLN A 1 139 ? 40.007 57.940 -28.589 1.00 46.28 139 GLN A CA 1
ATOM 1066 C C . GLN A 1 139 ? 39.412 59.068 -29.443 1.00 46.28 139 GLN A C 1
ATOM 1068 O O . GLN A 1 139 ? 39.409 58.921 -30.687 1.00 46.28 139 GLN A O 1
#

Nearest PDB structures (foldseek):
  6cip-assembly2_C  TM=5.956E-01  e=4.748E+00  Moorella thermoacetica ATCC 39073

pLDDT: mean 71.87, std 23.87, range [32.59, 97.56]

Mean predicted aligned error: 16.51 Å

Sequence (139 aa):
MARYHHCAGDVSGHAAIGIIVLPFAQGSWWYAYGTDQELDSEARARVEAILDEVKASGMAPKSVMWLSAALEPDTHPTDVRIYLIAAREELEASGNPSLIEASQELQAVIELIRPTVKQPFSLEATSTLHPVPTLDWPQ

Solvent-accessible surface area (backbone atoms only — not comparable to full-atom values): 8714 Å² total; per-residue (Å²): 133,89,80,91,80,89,86,86,88,87,81,88,84,78,80,73,78,76,75,80,76,64,76,78,52,66,78,51,50,72,69,49,67,79,46,39,40,68,76,48,78,66,56,41,52,50,52,53,49,44,40,52,52,43,55,74,66,74,47,46,68,65,20,47,52,25,45,50,57,41,63,43,93,84,53,52,35,50,56,24,49,50,22,48,49,54,18,34,52,36,38,61,72,56,70,47,78,87,42,51,62,53,35,53,51,51,48,54,49,53,62,66,30,39,53,78,78,78,67,79,79,70,77,72,79,77,73,73,77,71,75,75,78,76,79,82,73,85,132

Foldseek 3Di:
DDDDDDDDDDDDPPPPVPPVPPVVPPVCLVVQQPFFAQQDPVLLVLLVVLLVQCVVVVFLVLLNVLSVLLNDPPRRRVSVLVSLVVSLVSLVVRVDPSCVVSSVVSVVSSVVRGGPPPDDPPPPPPVVPPPPPPPDDDD